Protein AF-A0A8S3AZP3-F1 (afdb_monomer_lite)

Sequence (80 aa):
RLGLFYMDQDLIGRNLDKAKTLVDEGGDWDRRNRMKVYQGLRAMSIRDFKSAAELFLDTVATFTSYELMDYQTFVTYTVI

InterPro domains:
  IPR019585 26S proteasome regulatory subunit Rpn7/COP9 signalosome complex subunit 1 [PTHR14145] (1-80)
  IPR045135 26S proteasome regulatory subunit Rpn7, N-terminal [PF10602] (1-80)

Radius of gyration: 12.09 Å; chains: 1; bounding box: 28×31×24 Å

Secondary structure (DSSP, 8-state):
-HHHHTT-HHHHHHHHHHHHHHHHHH--HHHHHHHHHHHHHHHHHTT-HHHHHHHHHHHHTT---TTTS-HHHHHHHHH-

Structure (mmCIF, N/CA/C/O backbone):
data_AF-A0A8S3AZP3-F1
#
_entry.id   AF-A0A8S3AZP3-F1
#
loop_
_atom_site.group_PDB
_atom_site.id
_atom_site.type_symbol
_atom_site.label_atom_id
_atom_site.label_alt_id
_atom_site.label_comp_id
_atom_site.label_asym_id
_atom_site.label_entity_id
_atom_site.label_seq_id
_atom_site.pdbx_PDB_ins_code
_atom_site.Cartn_x
_atom_site.Cartn_y
_atom_site.Cartn_z
_atom_site.occupancy
_atom_site.B_iso_or_equiv
_atom_site.auth_seq_id
_atom_site.auth_comp_id
_atom_site.auth_asym_id
_atom_site.auth_atom_id
_atom_site.pdbx_PDB_model_num
ATOM 1 N N . ARG A 1 1 ? -8.429 -3.610 -7.084 1.00 59.94 1 ARG A N 1
ATOM 2 C CA . ARG A 1 1 ? -9.292 -2.439 -7.387 1.00 59.94 1 ARG A CA 1
ATOM 3 C C . ARG A 1 1 ? -10.750 -2.672 -7.000 1.00 59.94 1 ARG A C 1
ATOM 5 O O . ARG A 1 1 ? -11.191 -2.013 -6.078 1.00 59.94 1 ARG A O 1
ATOM 12 N N . LEU A 1 2 ? -11.467 -3.634 -7.599 1.00 66.25 2 LEU A N 1
ATOM 13 C CA . LEU A 1 2 ? -12.879 -3.912 -7.260 1.00 66.25 2 LEU A CA 1
ATOM 14 C C . LEU A 1 2 ? -13.113 -4.205 -5.766 1.00 66.25 2 LEU A C 1
ATOM 16 O O . LEU A 1 2 ? -13.984 -3.594 -5.1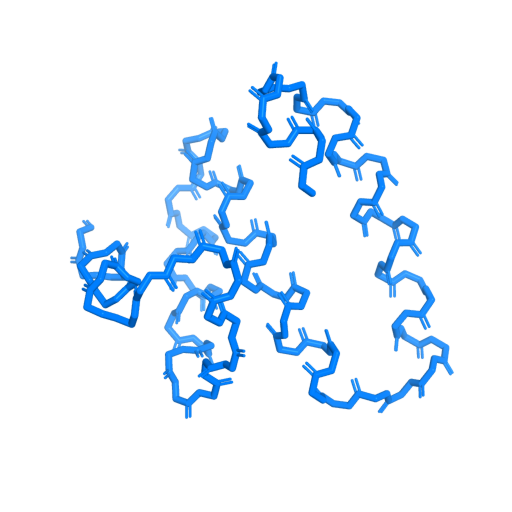67 1.00 66.25 2 LEU A O 1
ATOM 20 N N . GLY A 1 3 ? -12.284 -5.046 -5.136 1.00 63.50 3 GLY A N 1
ATOM 21 C CA . GLY A 1 3 ? -12.408 -5.316 -3.694 1.00 63.50 3 GLY A CA 1
ATOM 22 C C . GLY A 1 3 ? -12.199 -4.081 -2.806 1.00 63.50 3 GLY A C 1
ATOM 23 O O . GLY A 1 3 ? -12.917 -3.910 -1.834 1.00 63.50 3 GLY A O 1
ATOM 24 N N . LEU A 1 4 ? -11.275 -3.183 -3.179 1.00 65.12 4 LEU A N 1
ATOM 25 C CA . LEU A 1 4 ? -11.038 -1.911 -2.476 1.00 65.12 4 LEU A CA 1
ATOM 26 C C . LEU A 1 4 ? -12.216 -0.943 -2.639 1.00 65.12 4 LEU A C 1
ATOM 28 O O . LEU A 1 4 ? -12.559 -0.245 -1.695 1.00 65.12 4 LEU A O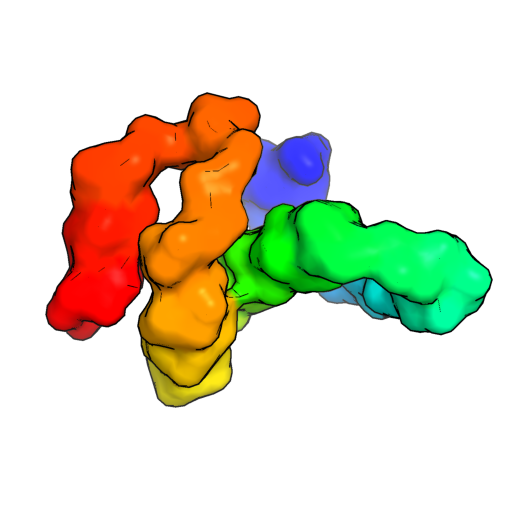 1
ATOM 32 N N . PHE A 1 5 ? -12.857 -0.935 -3.811 1.00 69.31 5 PHE A N 1
ATOM 33 C CA . PHE A 1 5 ? -14.024 -0.094 -4.082 1.00 69.31 5 PHE A CA 1
ATOM 34 C C . PHE A 1 5 ? -15.253 -0.517 -3.264 1.00 69.31 5 PHE A C 1
ATOM 36 O O . PHE A 1 5 ? -15.953 0.332 -2.726 1.00 69.31 5 PHE A O 1
ATOM 43 N N . TYR A 1 6 ? -15.481 -1.826 -3.120 1.00 74.12 6 TYR A N 1
ATOM 44 C CA . TYR A 1 6 ? -16.564 -2.372 -2.293 1.00 74.12 6 TYR A CA 1
ATOM 45 C C . TYR A 1 6 ? -16.179 -2.554 -0.813 1.00 74.12 6 TYR A C 1
ATOM 47 O O . TYR A 1 6 ? -16.987 -3.053 -0.037 1.00 74.12 6 TYR A O 1
ATOM 55 N N . MET A 1 7 ? -14.953 -2.175 -0.423 1.00 67.81 7 MET A N 1
ATOM 56 C CA . MET A 1 7 ? -14.353 -2.419 0.900 1.00 67.81 7 MET A CA 1
ATOM 57 C C . MET A 1 7 ? -14.480 -3.867 1.416 1.00 67.81 7 MET A C 1
ATOM 59 O O . MET A 1 7 ? -14.423 -4.109 2.622 1.00 67.81 7 MET A O 1
ATOM 63 N N . ASP A 1 8 ? -14.610 -4.845 0.520 1.00 78.62 8 ASP A N 1
ATOM 64 C CA . ASP A 1 8 ? -14.735 -6.254 0.886 1.00 78.62 8 ASP A CA 1
ATOM 65 C C . ASP A 1 8 ? -13.354 -6.820 1.254 1.00 78.62 8 ASP A C 1
ATOM 67 O O . ASP A 1 8 ? -12.543 -7.189 0.396 1.00 78.62 8 ASP A O 1
ATOM 71 N N . GLN A 1 9 ? -13.070 -6.852 2.556 1.00 71.12 9 GLN A N 1
ATOM 72 C CA . GLN A 1 9 ? -11.778 -7.266 3.106 1.00 71.12 9 GLN A CA 1
ATOM 73 C C . GLN A 1 9 ? -11.454 -8.743 2.844 1.00 71.12 9 GLN A C 1
ATOM 75 O O . GLN A 1 9 ? -10.274 -9.084 2.682 1.00 71.12 9 GLN A O 1
ATOM 80 N N . ASP A 1 10 ? -12.469 -9.605 2.754 1.00 76.25 10 ASP A N 1
ATOM 81 C CA . ASP A 1 10 ? -12.296 -11.034 2.484 1.00 76.25 10 ASP A CA 1
ATOM 82 C C . ASP A 1 10 ? -11.912 -11.267 1.023 1.00 76.25 10 ASP A C 1
ATOM 84 O O . ASP A 1 10 ? -10.988 -12.033 0.718 1.00 76.25 10 ASP A O 1
ATOM 88 N N . LEU A 1 11 ? -12.564 -10.550 0.106 1.00 77.94 11 LEU A N 1
ATOM 89 C CA . LEU A 1 11 ? -12.236 -10.601 -1.314 1.00 77.94 11 LEU A CA 1
ATOM 90 C C . LEU A 1 11 ? -10.832 -10.040 -1.589 1.00 77.94 11 LEU A C 1
ATOM 92 O O . LEU A 1 11 ? -10.082 -10.608 -2.388 1.00 77.94 11 LEU A O 1
ATOM 96 N N . ILE A 1 12 ? -10.456 -8.938 -0.927 1.00 80.19 12 ILE A N 1
ATOM 97 C CA . ILE A 1 12 ? -9.106 -8.366 -1.038 1.00 80.19 12 ILE A CA 1
ATOM 98 C C . ILE A 1 12 ? -8.075 -9.360 -0.493 1.00 80.19 12 ILE A C 1
ATOM 100 O O . ILE A 1 12 ? -7.077 -9.608 -1.165 1.00 80.19 12 ILE A O 1
ATOM 104 N N . GLY A 1 13 ? -8.316 -9.961 0.678 1.00 78.75 13 GLY A N 1
ATOM 105 C CA . GLY A 1 13 ? -7.400 -10.923 1.294 1.00 78.75 13 GLY A CA 1
ATOM 106 C C . GLY A 1 13 ? -7.123 -12.132 0.399 1.00 78.75 13 GLY A C 1
ATOM 107 O O . GLY A 1 13 ? -5.966 -12.427 0.108 1.00 78.75 13 GLY A O 1
ATOM 108 N N . ARG A 1 14 ? -8.175 -12.775 -0.123 1.00 83.00 14 ARG A N 1
ATOM 109 C CA . ARG A 1 14 ? -8.042 -13.945 -1.012 1.00 83.00 14 ARG A CA 1
ATOM 110 C C . ARG A 1 14 ? -7.314 -13.622 -2.313 1.00 83.00 14 ARG A C 1
ATOM 112 O O . ARG A 1 14 ? -6.518 -14.425 -2.793 1.00 83.00 14 ARG A O 1
ATOM 119 N N . ASN A 1 15 ? -7.597 -12.462 -2.903 1.00 82.38 15 ASN A N 1
ATOM 120 C CA . ASN A 1 15 ? -6.948 -12.052 -4.146 1.00 82.38 15 ASN A CA 1
ATOM 121 C C . ASN A 1 15 ? -5.499 -11.619 -3.921 1.00 82.38 15 ASN A C 1
ATOM 123 O O . ASN A 1 15 ? -4.660 -11.875 -4.781 1.00 82.38 15 ASN A O 1
ATOM 127 N N . LEU A 1 16 ? -5.192 -11.009 -2.772 1.00 82.12 16 LEU A N 1
ATOM 128 C CA . LEU A 1 16 ? -3.819 -10.691 -2.405 1.00 82.12 16 LEU A CA 1
ATOM 129 C C . LEU A 1 16 ? -2.997 -11.960 -2.186 1.00 82.12 16 LEU A C 1
ATOM 131 O O . LEU A 1 16 ? -1.873 -12.034 -2.659 1.00 82.12 16 LEU A O 1
ATOM 135 N N . ASP A 1 17 ? -3.541 -12.967 -1.512 1.00 84.12 17 ASP A N 1
ATOM 136 C CA . ASP A 1 17 ? -2.780 -14.190 -1.245 1.00 84.12 17 ASP A CA 1
ATOM 137 C C . ASP A 1 17 ? -2.433 -14.925 -2.551 1.00 84.12 17 ASP A C 1
ATOM 139 O O . ASP A 1 17 ? -1.276 -15.242 -2.814 1.00 84.12 17 ASP A O 1
ATOM 143 N N . LYS A 1 18 ? -3.408 -15.035 -3.465 1.00 84.12 18 LYS A N 1
ATOM 144 C CA . LYS A 1 18 ? -3.176 -15.552 -4.825 1.00 84.12 18 LYS A CA 1
ATOM 145 C C . LYS A 1 18 ? -2.150 -14.728 -5.603 1.00 84.12 18 LYS A C 1
ATOM 147 O O . LYS A 1 18 ? -1.279 -15.289 -6.264 1.00 84.12 18 LYS A O 1
ATOM 152 N N . ALA A 1 19 ? -2.254 -13.400 -5.549 1.00 82.12 19 ALA A N 1
ATOM 153 C CA . ALA A 1 19 ? -1.311 -12.519 -6.228 1.00 82.12 19 ALA A CA 1
ATOM 154 C C . ALA A 1 19 ? 0.101 -12.651 -5.646 1.00 82.12 19 ALA A C 1
ATOM 156 O O . ALA A 1 19 ? 1.066 -12.600 -6.400 1.00 82.12 19 ALA A O 1
ATOM 157 N N . LYS A 1 20 ? 0.233 -12.876 -4.335 1.00 82.69 20 LYS A N 1
ATOM 158 C CA . LYS A 1 20 ? 1.521 -13.095 -3.677 1.00 82.69 20 LYS A CA 1
ATOM 159 C C . LYS A 1 20 ? 2.197 -14.351 -4.219 1.00 82.69 20 LYS A C 1
ATOM 161 O O . LYS A 1 20 ? 3.348 -14.268 -4.629 1.00 82.69 20 LYS A O 1
ATOM 166 N N . THR A 1 21 ? 1.469 -15.465 -4.318 1.00 84.00 21 THR A N 1
ATOM 167 C CA . THR A 1 21 ? 1.995 -16.714 -4.895 1.00 84.00 21 THR A CA 1
ATOM 168 C C . THR A 1 21 ? 2.481 -16.517 -6.333 1.00 84.00 21 THR A C 1
ATOM 170 O O . THR A 1 21 ? 3.600 -16.896 -6.662 1.00 84.00 21 THR A O 1
ATOM 173 N N . LEU A 1 22 ? 1.685 -15.844 -7.170 1.00 81.44 22 LEU A N 1
ATOM 174 C CA . LEU A 1 22 ? 2.033 -15.583 -8.573 1.00 81.44 22 LEU A CA 1
ATOM 175 C C . LEU A 1 22 ? 3.235 -14.640 -8.726 1.00 81.44 22 LEU A C 1
ATOM 177 O O . LEU A 1 22 ? 4.019 -14.762 -9.665 1.00 81.44 22 LEU A O 1
ATOM 181 N N . VAL A 1 23 ? 3.375 -13.671 -7.822 1.00 82.00 23 VAL A N 1
ATOM 182 C CA . VAL A 1 23 ? 4.510 -12.742 -7.807 1.00 82.00 23 VAL A CA 1
ATOM 183 C C . VAL A 1 23 ? 5.783 -13.439 -7.319 1.00 82.00 23 VAL A C 1
ATOM 185 O O . VAL A 1 23 ? 6.864 -13.145 -7.830 1.00 82.00 23 VAL A O 1
ATOM 188 N N . ASP A 1 24 ? 5.669 -14.380 -6.381 1.00 80.38 24 ASP A N 1
ATOM 189 C CA . ASP A 1 24 ? 6.802 -15.181 -5.917 1.00 80.38 24 ASP A CA 1
ATOM 190 C C . ASP A 1 24 ? 7.291 -16.186 -6.967 1.00 80.38 24 ASP A C 1
ATOM 192 O O . ASP A 1 24 ? 8.500 -16.370 -7.092 1.00 80.38 24 ASP A O 1
ATOM 196 N N . GLU A 1 25 ? 6.394 -16.748 -7.782 1.00 82.06 25 GLU A N 1
ATOM 197 C CA . GLU A 1 25 ? 6.765 -17.554 -8.956 1.00 82.06 25 GLU A CA 1
ATOM 198 C C . GLU A 1 25 ? 7.336 -16.706 -10.103 1.00 82.06 25 GLU A C 1
ATOM 200 O O . GLU A 1 25 ? 8.246 -17.141 -10.807 1.00 82.06 25 GLU A O 1
ATOM 205 N N . GLY A 1 26 ? 6.814 -15.491 -10.303 1.00 76.56 26 GLY A N 1
ATOM 206 C CA . GLY A 1 26 ? 7.206 -14.616 -11.409 1.00 76.56 26 GLY A CA 1
ATOM 207 C C . GLY A 1 26 ? 8.521 -13.858 -11.201 1.00 76.56 26 GLY A C 1
ATOM 208 O O . GLY A 1 26 ? 9.086 -13.367 -12.175 1.00 76.56 26 GLY A O 1
ATOM 209 N N . GLY A 1 27 ? 8.999 -13.719 -9.959 1.00 77.56 27 GLY A N 1
ATOM 210 C CA . GLY A 1 27 ? 10.285 -13.083 -9.629 1.00 77.56 27 GLY A CA 1
ATOM 211 C C . GLY A 1 27 ? 10.414 -11.594 -9.994 1.00 77.56 27 GLY A C 1
ATOM 212 O O . GLY A 1 27 ? 11.484 -11.013 -9.824 1.00 77.56 27 GLY A O 1
ATOM 213 N N . ASP A 1 28 ? 9.344 -10.964 -10.483 1.00 81.56 28 ASP A N 1
ATOM 214 C CA . ASP A 1 28 ? 9.333 -9.575 -10.942 1.00 81.56 28 ASP A CA 1
ATOM 215 C C . ASP A 1 28 ? 9.354 -8.617 -9.739 1.00 81.56 28 ASP A C 1
ATOM 217 O O . ASP A 1 28 ? 8.393 -8.506 -8.965 1.00 81.56 28 ASP A O 1
ATOM 221 N N . TRP A 1 29 ? 10.490 -7.942 -9.565 1.00 81.50 29 TRP A N 1
ATOM 222 C CA . TRP A 1 29 ? 10.750 -7.063 -8.429 1.00 81.50 29 TRP A CA 1
ATOM 223 C C . TRP A 1 29 ? 9.803 -5.857 -8.387 1.00 81.50 29 TRP A C 1
ATOM 225 O O . TRP A 1 29 ? 9.324 -5.490 -7.312 1.00 81.50 29 TRP A O 1
ATOM 235 N N . ASP A 1 30 ? 9.453 -5.279 -9.539 1.00 78.56 30 ASP A N 1
ATOM 236 C CA . ASP A 1 30 ? 8.546 -4.128 -9.577 1.00 78.56 30 ASP A CA 1
ATOM 237 C C . ASP A 1 30 ? 7.114 -4.545 -9.197 1.00 78.56 30 ASP A C 1
ATOM 239 O O . ASP A 1 30 ? 6.436 -3.864 -8.423 1.00 78.56 30 ASP A O 1
ATOM 243 N N . ARG A 1 31 ? 6.677 -5.741 -9.618 1.00 79.62 31 ARG A N 1
ATOM 244 C CA . ARG A 1 31 ? 5.389 -6.307 -9.175 1.00 79.62 31 ARG A CA 1
ATOM 245 C C . ARG A 1 31 ? 5.362 -6.596 -7.676 1.00 79.62 31 ARG A C 1
ATOM 247 O O . ARG A 1 31 ? 4.318 -6.385 -7.059 1.00 79.62 31 ARG A O 1
ATOM 254 N N . ARG A 1 32 ? 6.481 -7.017 -7.071 1.00 81.81 32 ARG A N 1
ATOM 255 C CA . ARG A 1 32 ? 6.594 -7.167 -5.605 1.00 81.81 32 ARG A CA 1
ATOM 256 C C . ARG A 1 32 ? 6.390 -5.845 -4.874 1.00 81.81 32 ARG A C 1
ATOM 258 O O . ARG A 1 32 ? 5.638 -5.817 -3.902 1.00 81.81 32 ARG A O 1
ATOM 265 N N . ASN A 1 33 ? 6.994 -4.756 -5.343 1.00 81.94 33 ASN A N 1
ATOM 266 C CA . ASN A 1 33 ? 6.830 -3.451 -4.695 1.00 81.94 33 ASN A CA 1
ATOM 267 C C . ASN A 1 33 ? 5.396 -2.935 -4.806 1.00 81.94 33 ASN A C 1
ATOM 269 O O . ASN A 1 33 ? 4.814 -2.528 -3.800 1.00 81.94 33 ASN A O 1
ATOM 273 N N . ARG A 1 34 ? 4.767 -3.054 -5.981 1.00 81.81 34 ARG A N 1
ATOM 274 C CA . ARG A 1 34 ? 3.341 -2.716 -6.122 1.00 81.81 34 ARG A CA 1
ATOM 275 C C . ARG A 1 34 ? 2.472 -3.566 -5.198 1.00 81.81 34 ARG A C 1
ATOM 277 O O . ARG A 1 34 ? 1.571 -3.050 -4.544 1.00 81.81 34 ARG A O 1
ATOM 284 N N . MET A 1 35 ? 2.764 -4.860 -5.093 1.00 83.56 35 MET A N 1
ATOM 285 C CA . MET A 1 35 ? 2.033 -5.779 -4.224 1.00 83.56 35 MET A CA 1
ATOM 286 C C . MET A 1 35 ? 2.128 -5.398 -2.737 1.00 83.56 35 MET A C 1
ATOM 288 O O . MET A 1 35 ? 1.115 -5.421 -2.034 1.00 83.56 35 MET A O 1
ATOM 292 N N . LYS A 1 36 ? 3.313 -4.989 -2.269 1.00 84.69 36 LYS A N 1
ATOM 293 C CA . LYS A 1 36 ? 3.514 -4.476 -0.905 1.00 84.69 36 LYS A CA 1
ATOM 294 C C . LYS A 1 36 ? 2.641 -3.247 -0.619 1.00 8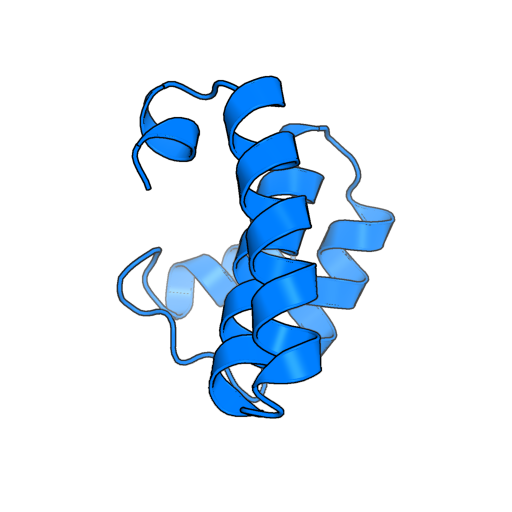4.69 36 LYS A C 1
ATOM 296 O O . LYS A 1 36 ? 2.015 -3.195 0.435 1.00 84.69 36 LYS A O 1
ATOM 301 N N . VAL A 1 37 ? 2.511 -2.314 -1.570 1.00 84.25 37 VAL A N 1
ATOM 302 C CA . VAL A 1 37 ? 1.624 -1.139 -1.438 1.00 84.25 37 VAL A CA 1
ATOM 303 C C . VAL A 1 37 ? 0.159 -1.559 -1.261 1.00 84.25 37 VAL A C 1
ATOM 305 O O . VAL A 1 37 ? -0.530 -1.051 -0.375 1.00 84.25 37 VAL A O 1
ATOM 308 N N . TYR A 1 38 ? -0.326 -2.523 -2.054 1.00 84.31 38 TYR A N 1
ATOM 309 C CA . TYR A 1 38 ? -1.692 -3.042 -1.897 1.00 84.31 38 TYR A CA 1
ATOM 310 C C . TYR A 1 38 ? -1.903 -3.738 -0.542 1.00 84.31 38 TYR A C 1
ATOM 312 O O . TYR A 1 38 ? -2.978 -3.612 0.050 1.00 84.31 38 TYR A O 1
ATOM 320 N N . GLN A 1 39 ? -0.896 -4.458 -0.036 1.00 84.00 39 GLN A N 1
ATOM 321 C CA . GLN A 1 39 ? -0.945 -5.051 1.302 1.00 84.00 39 GLN A CA 1
ATOM 322 C C . GLN A 1 39 ? -0.955 -3.991 2.405 1.00 84.00 39 GLN A C 1
ATOM 324 O O . GLN A 1 39 ? -1.764 -4.114 3.322 1.00 84.00 39 GLN A O 1
ATOM 329 N N . GLY A 1 40 ? -0.139 -2.939 2.293 1.00 86.00 40 GLY A N 1
ATOM 330 C CA . GLY A 1 40 ? -0.138 -1.811 3.228 1.00 86.00 40 GLY A CA 1
ATOM 331 C C . GLY A 1 40 ? -1.500 -1.114 3.288 1.00 86.00 40 GLY A C 1
ATOM 332 O O . GLY A 1 40 ? -2.030 -0.863 4.368 1.00 86.00 40 GLY A O 1
ATOM 333 N N . LEU A 1 41 ? -2.144 -0.907 2.134 1.00 83.06 41 LEU A N 1
ATOM 334 C CA . LEU A 1 41 ? -3.481 -0.308 2.066 1.00 83.06 41 LEU A CA 1
ATOM 335 C C . LEU A 1 41 ? -4.564 -1.191 2.708 1.00 83.06 41 LEU A C 1
ATOM 337 O O . LEU A 1 41 ? -5.476 -0.697 3.378 1.00 83.06 41 LEU A O 1
ATOM 341 N N . ARG A 1 42 ? -4.461 -2.515 2.542 1.00 83.38 42 ARG A N 1
ATOM 342 C CA . ARG A 1 42 ? -5.326 -3.460 3.260 1.00 83.38 42 ARG A CA 1
ATOM 343 C C . ARG A 1 42 ? -5.056 -3.423 4.763 1.00 83.38 42 ARG A C 1
ATOM 345 O O . ARG A 1 42 ? -6.015 -3.390 5.525 1.00 83.38 42 ARG A O 1
ATOM 352 N N . ALA A 1 43 ? -3.791 -3.425 5.184 1.00 84.19 43 ALA A N 1
ATOM 353 C CA . ALA A 1 43 ? -3.395 -3.354 6.592 1.00 84.19 43 ALA A CA 1
ATOM 354 C C . ALA A 1 43 ? -3.976 -2.097 7.267 1.00 84.19 43 ALA A C 1
ATOM 356 O O . ALA A 1 43 ? -4.586 -2.187 8.331 1.00 84.19 43 ALA A O 1
ATOM 357 N N . MET A 1 44 ? -3.937 -0.957 6.571 1.00 82.19 44 MET A N 1
ATOM 358 C CA . MET A 1 44 ? -4.611 0.271 6.998 1.00 82.19 44 MET A CA 1
ATOM 359 C C . MET A 1 44 ? -6.136 0.090 7.128 1.00 82.19 44 MET A C 1
ATOM 361 O O . MET A 1 44 ? -6.731 0.547 8.103 1.00 82.19 44 MET A O 1
ATOM 365 N N . SER A 1 45 ? -6.777 -0.633 6.201 1.00 81.12 45 SER A N 1
ATOM 366 C CA . SER A 1 45 ? -8.226 -0.905 6.245 1.00 81.12 45 SER A CA 1
ATOM 367 C C . SER A 1 45 ? -8.648 -1.778 7.437 1.00 81.12 45 SER A C 1
ATOM 369 O O . SER A 1 45 ? -9.731 -1.584 7.986 1.00 81.12 45 SER A O 1
ATOM 371 N N . ILE A 1 46 ? -7.797 -2.715 7.867 1.00 83.06 46 ILE A N 1
ATOM 372 C CA . ILE A 1 46 ? -8.025 -3.573 9.048 1.00 83.06 46 ILE A CA 1
ATOM 373 C C . ILE A 1 46 ? -7.508 -2.950 10.359 1.00 83.06 46 ILE A C 1
ATOM 375 O O . ILE A 1 46 ? -7.534 -3.613 11.393 1.00 83.06 46 ILE A O 1
ATOM 379 N N . ARG A 1 47 ? -7.074 -1.678 10.330 1.00 82.25 47 ARG A N 1
ATOM 380 C CA . ARG A 1 47 ? -6.490 -0.927 11.460 1.00 82.25 47 ARG A CA 1
ATOM 381 C C . ARG A 1 47 ? -5.182 -1.513 12.017 1.00 82.25 47 ARG A C 1
ATOM 383 O O . ARG A 1 47 ? -4.841 -1.260 13.171 1.00 82.25 47 ARG A O 1
ATOM 390 N N . ASP A 1 48 ? -4.431 -2.255 11.206 1.00 85.38 48 ASP A N 1
ATOM 391 C CA . ASP A 1 48 ? -3.077 -2.706 11.540 1.00 85.38 48 ASP A CA 1
ATOM 392 C C . ASP A 1 48 ? -2.042 -1.693 11.035 1.00 85.38 48 ASP A C 1
ATOM 394 O O . ASP A 1 48 ? -1.467 -1.814 9.951 1.00 85.38 48 ASP A O 1
ATOM 398 N N . PHE A 1 49 ? -1.836 -0.647 11.833 1.00 82.88 49 PHE A N 1
ATOM 399 C CA . PHE A 1 49 ? -0.929 0.447 11.488 1.00 82.88 49 PHE A CA 1
ATOM 400 C C . PHE A 1 49 ? 0.542 0.046 11.556 1.00 82.88 49 PHE A C 1
ATOM 402 O O . PHE A 1 49 ? 1.358 0.612 10.835 1.00 82.88 49 PHE A O 1
ATOM 409 N N . LYS A 1 50 ? 0.893 -0.946 12.383 1.00 86.12 50 LYS A N 1
ATOM 410 C CA . LYS A 1 50 ? 2.287 -1.359 12.555 1.00 86.12 50 LYS A CA 1
ATOM 411 C C . LYS A 1 50 ? 2.813 -1.998 11.275 1.00 86.12 50 LYS A C 1
ATOM 413 O O . LYS A 1 50 ? 3.829 -1.563 10.741 1.00 86.12 50 LYS A O 1
ATOM 418 N N . SER A 1 51 ? 2.085 -2.985 10.755 1.00 85.56 51 SER A N 1
ATOM 419 C CA . SER A 1 51 ? 2.459 -3.625 9.496 1.00 85.56 51 SER A CA 1
ATOM 420 C C . SER A 1 51 ? 2.274 -2.695 8.297 1.00 85.56 51 SER A C 1
ATOM 422 O O . SER A 1 51 ? 3.070 -2.753 7.363 1.00 85.56 51 SER A O 1
ATOM 424 N N . ALA A 1 52 ? 1.275 -1.805 8.318 1.00 85.62 52 ALA A N 1
ATOM 425 C CA . ALA A 1 52 ? 1.107 -0.807 7.263 1.00 85.62 52 ALA A CA 1
ATOM 426 C C . ALA A 1 52 ? 2.311 0.147 7.174 1.00 85.62 52 ALA A C 1
ATOM 428 O O . ALA A 1 52 ? 2.832 0.349 6.080 1.00 85.62 52 ALA A O 1
ATOM 429 N N . ALA A 1 53 ? 2.787 0.679 8.305 1.00 85.25 53 ALA A N 1
ATOM 430 C CA . ALA A 1 53 ? 3.914 1.609 8.349 1.00 85.25 53 ALA A CA 1
ATOM 431 C C . ALA A 1 53 ? 5.212 0.975 7.830 1.00 85.25 53 ALA A C 1
ATOM 433 O O . ALA A 1 53 ? 5.892 1.577 7.003 1.00 85.25 53 ALA A O 1
ATOM 434 N N . GLU A 1 54 ? 5.527 -0.257 8.247 1.00 87.56 54 GLU A N 1
ATOM 435 C CA . GLU A 1 54 ? 6.700 -0.989 7.745 1.00 87.56 54 GLU A CA 1
ATOM 436 C C . GLU A 1 54 ? 6.628 -1.191 6.222 1.00 87.56 54 GLU A C 1
ATOM 438 O O . GLU A 1 54 ? 7.591 -0.913 5.508 1.00 87.56 54 GLU A O 1
ATOM 443 N N . LEU A 1 55 ? 5.467 -1.610 5.702 1.00 86.62 55 LEU A N 1
ATOM 444 C CA . LEU A 1 55 ? 5.266 -1.833 4.268 1.00 86.62 55 LEU A CA 1
ATOM 445 C C . LEU A 1 55 ? 5.317 -0.535 3.450 1.00 86.62 55 LEU A C 1
ATOM 447 O O . LEU A 1 55 ? 5.850 -0.537 2.337 1.00 86.62 55 LEU 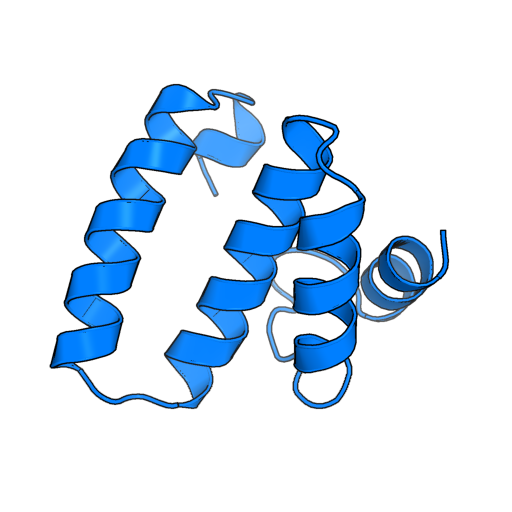A O 1
ATOM 451 N N . PHE A 1 56 ? 4.768 0.564 3.970 1.00 83.50 56 PHE A N 1
ATOM 452 C CA . PHE A 1 56 ? 4.793 1.861 3.296 1.00 83.50 56 PHE A CA 1
ATOM 453 C C . PHE A 1 56 ? 6.178 2.502 3.312 1.00 83.50 56 PHE A C 1
ATOM 455 O O . PHE A 1 56 ? 6.610 3.014 2.281 1.00 83.50 56 PHE A O 1
ATOM 462 N N . LEU A 1 57 ? 6.915 2.402 4.419 1.00 83.81 57 LEU A N 1
ATOM 463 C CA . LEU A 1 57 ? 8.286 2.903 4.510 1.00 83.81 57 LEU A CA 1
ATOM 464 C C . LEU A 1 57 ? 9.207 2.208 3.493 1.00 83.81 57 LEU A C 1
ATOM 466 O O . LEU A 1 57 ? 9.952 2.871 2.774 1.00 83.81 57 LEU A O 1
ATOM 470 N N . ASP A 1 58 ? 9.089 0.883 3.376 1.00 83.44 58 ASP A N 1
ATOM 471 C CA . ASP A 1 58 ? 9.833 0.069 2.405 1.00 83.44 58 ASP A CA 1
ATOM 472 C C . ASP A 1 58 ? 9.515 0.438 0.946 1.00 83.44 58 ASP A C 1
ATOM 474 O O . ASP A 1 58 ? 10.363 0.325 0.058 1.00 83.44 58 ASP A O 1
ATOM 478 N N . THR A 1 59 ? 8.271 0.840 0.677 1.00 82.50 59 THR A N 1
ATOM 479 C CA . THR A 1 59 ? 7.777 1.093 -0.686 1.00 82.50 59 THR A CA 1
ATOM 480 C C . THR A 1 59 ? 7.793 2.565 -1.087 1.00 82.50 59 THR A C 1
ATOM 482 O O . THR A 1 59 ? 7.696 2.854 -2.278 1.00 82.50 59 THR A O 1
ATOM 485 N N . VAL A 1 60 ? 8.017 3.495 -0.151 1.00 80.50 60 VAL A N 1
ATOM 486 C CA . VAL A 1 60 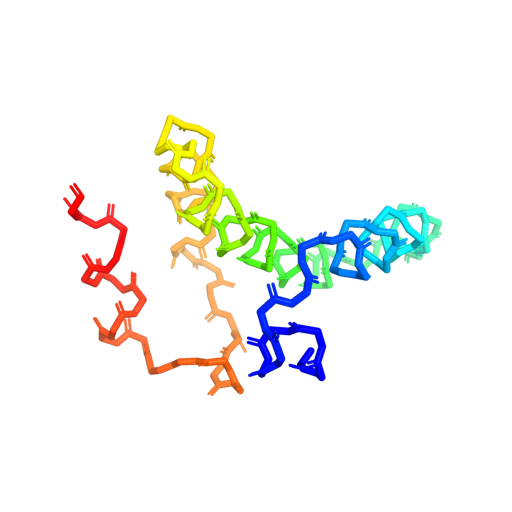? 8.149 4.942 -0.411 1.00 80.50 60 VAL A CA 1
ATOM 487 C C . VAL A 1 60 ? 9.229 5.258 -1.435 1.00 80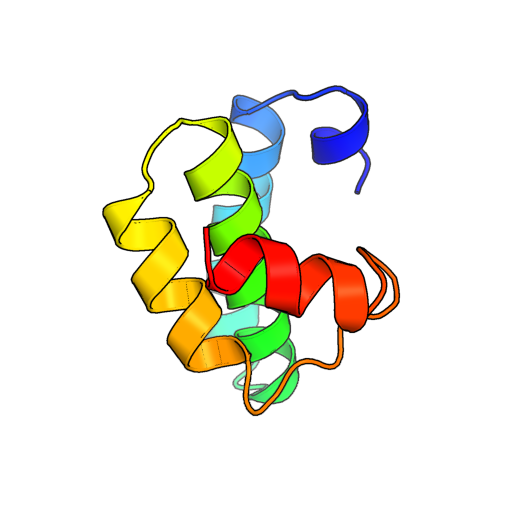.50 60 VAL A C 1
ATOM 489 O O . VAL A 1 60 ? 9.000 6.059 -2.338 1.00 80.50 60 VAL A O 1
ATOM 492 N N . ALA A 1 61 ? 10.378 4.587 -1.355 1.00 73.38 61 ALA A N 1
ATOM 493 C CA . ALA A 1 61 ? 11.496 4.840 -2.260 1.00 73.38 61 ALA A CA 1
ATOM 494 C C . ALA A 1 61 ? 11.248 4.337 -3.695 1.00 73.38 61 ALA A C 1
ATOM 496 O O . ALA A 1 61 ? 11.980 4.697 -4.612 1.00 73.38 61 ALA A O 1
ATOM 497 N N . THR A 1 62 ? 10.251 3.471 -3.892 1.00 75.50 62 THR A N 1
ATOM 498 C CA . THR A 1 62 ? 10.045 2.702 -5.131 1.00 75.50 62 THR A CA 1
ATOM 499 C C . THR A 1 62 ? 8.585 2.721 -5.582 1.00 75.50 62 THR A C 1
ATOM 501 O O . THR A 1 62 ? 8.112 1.815 -6.271 1.00 75.50 62 THR A O 1
ATOM 504 N N . PHE A 1 63 ? 7.845 3.757 -5.186 1.00 72.88 63 PHE A N 1
ATOM 505 C CA . PHE A 1 63 ? 6.426 3.868 -5.478 1.00 72.88 63 PHE A CA 1
ATOM 506 C C . PHE A 1 63 ? 6.184 4.148 -6.967 1.00 72.88 63 PHE A C 1
ATOM 508 O O . PHE A 1 63 ? 6.466 5.233 -7.469 1.00 72.88 63 PHE A O 1
ATOM 515 N N . THR A 1 64 ? 5.605 3.173 -7.665 1.00 71.25 64 THR A N 1
ATOM 516 C CA . THR A 1 64 ? 5.215 3.275 -9.085 1.00 71.25 64 THR A CA 1
ATOM 517 C C . THR A 1 64 ? 3.700 3.139 -9.299 1.00 71.25 64 THR A C 1
ATOM 519 O O . THR A 1 64 ? 3.220 3.062 -10.429 1.00 71.25 64 THR A O 1
ATOM 522 N N . SER A 1 65 ? 2.908 3.111 -8.220 1.00 66.88 65 SER A N 1
ATOM 523 C CA . SER A 1 65 ? 1.471 2.788 -8.250 1.00 66.88 65 SER A CA 1
ATOM 524 C C . SER A 1 65 ? 0.556 4.019 -8.330 1.00 66.88 65 SER A C 1
ATOM 526 O O . SER A 1 65 ? -0.374 4.156 -7.536 1.00 66.88 65 SER A O 1
ATOM 528 N N . TYR A 1 66 ? 0.759 4.878 -9.333 1.00 69.75 66 TYR A N 1
ATOM 529 C CA . TYR A 1 66 ? -0.074 6.073 -9.588 1.00 69.75 66 TYR A CA 1
ATOM 530 C C . TYR A 1 66 ? -1.557 5.768 -9.868 1.00 69.75 66 TYR A C 1
ATOM 532 O O . TYR A 1 66 ? -2.402 6.655 -9.878 1.00 69.75 66 TYR A O 1
ATOM 540 N N . GLU A 1 67 ? -1.891 4.502 -10.106 1.00 70.31 67 GLU A N 1
ATOM 541 C CA . GLU A 1 67 ? -3.257 4.053 -10.372 1.00 70.31 67 GLU A CA 1
ATOM 542 C C . GLU A 1 67 ? -4.129 3.941 -9.109 1.00 70.31 67 GLU A C 1
ATOM 544 O O . GLU A 1 67 ? -5.346 3.786 -9.210 1.00 70.31 67 GLU A O 1
ATOM 549 N N . LEU A 1 68 ? -3.505 3.927 -7.928 1.00 68.81 68 LEU A N 1
ATOM 550 C CA . LEU A 1 68 ? -4.170 3.798 -6.628 1.00 68.81 68 LEU A CA 1
ATOM 551 C C . LEU A 1 68 ? -4.395 5.154 -5.969 1.00 68.81 68 LEU A C 1
ATOM 553 O O . LEU A 1 68 ? -5.465 5.403 -5.421 1.00 68.81 68 LEU A O 1
ATOM 557 N N . MET A 1 69 ? -3.361 5.987 -5.977 1.00 72.56 69 MET A N 1
ATOM 558 C CA . MET A 1 69 ? -3.345 7.290 -5.331 1.00 72.56 69 MET A CA 1
ATOM 559 C C . MET A 1 69 ? -2.197 8.126 -5.883 1.00 72.56 69 MET A C 1
ATOM 561 O O . MET A 1 69 ? -1.226 7.585 -6.421 1.00 72.56 69 MET A O 1
ATOM 565 N N . ASP A 1 70 ? -2.309 9.440 -5.720 1.00 80.62 70 ASP A N 1
ATOM 566 C CA . ASP A 1 70 ? -1.212 10.342 -6.031 1.00 80.62 70 ASP A CA 1
ATOM 567 C C . ASP A 1 70 ? -0.068 10.170 -5.020 1.00 80.62 70 ASP A C 1
ATOM 569 O O . ASP A 1 70 ? -0.283 9.808 -3.857 1.00 80.62 70 ASP A O 1
ATOM 573 N N . TYR A 1 71 ? 1.159 10.447 -5.457 1.00 77.69 71 TYR A N 1
ATOM 574 C CA . TYR A 1 71 ? 2.355 10.302 -4.630 1.00 77.69 71 TYR A CA 1
ATOM 575 C C . TYR A 1 71 ? 2.273 11.174 -3.372 1.00 77.69 71 TYR A C 1
ATOM 577 O O . TYR A 1 71 ? 2.645 10.738 -2.285 1.00 77.69 71 TYR A O 1
ATOM 585 N N . GLN A 1 72 ? 1.702 12.378 -3.482 1.00 79.44 72 GLN A N 1
ATOM 586 C CA . GLN A 1 72 ? 1.505 13.261 -2.334 1.00 79.44 72 GLN A CA 1
ATOM 587 C C . GLN A 1 72 ? 0.578 12.633 -1.279 1.00 79.44 72 GLN A C 1
ATOM 589 O O . GLN A 1 72 ? 0.851 12.701 -0.077 1.00 79.44 72 GLN A O 1
ATOM 594 N N . THR A 1 73 ? -0.497 11.972 -1.716 1.00 79.38 73 THR A N 1
ATOM 595 C CA . THR A 1 73 ? -1.425 11.268 -0.824 1.00 79.38 73 THR A CA 1
ATOM 596 C C . THR A 1 73 ? -0.758 10.050 -0.185 1.00 79.38 73 THR A C 1
ATOM 598 O O . THR A 1 73 ? -0.915 9.822 1.012 1.00 79.38 73 THR A O 1
ATOM 601 N N . PHE A 1 74 ? 0.050 9.312 -0.948 1.00 80.06 74 PHE A N 1
ATOM 602 C CA . PHE A 1 74 ? 0.809 8.167 -0.447 1.00 80.06 74 PHE A CA 1
ATOM 603 C C . PHE A 1 74 ? 1.819 8.558 0.643 1.00 80.06 74 PHE A C 1
ATOM 605 O O . PHE A 1 74 ? 1.862 7.938 1.706 1.00 80.06 74 PHE A O 1
ATOM 612 N N . VAL A 1 75 ? 2.585 9.630 0.419 1.00 79.75 75 VAL A N 1
ATOM 613 C CA . VAL A 1 75 ? 3.518 10.170 1.420 1.00 79.75 75 VAL A CA 1
ATOM 614 C C . VAL A 1 75 ? 2.765 10.611 2.675 1.00 79.75 75 VAL A C 1
ATOM 616 O O . VAL A 1 75 ? 3.192 10.296 3.781 1.00 79.75 75 VAL A O 1
ATOM 619 N N . THR A 1 76 ? 1.607 11.260 2.520 1.00 81.56 76 THR A N 1
ATOM 620 C CA . THR A 1 76 ? 0.764 11.653 3.661 1.00 81.56 76 THR A CA 1
ATOM 621 C C . THR A 1 76 ? 0.343 10.437 4.493 1.00 81.56 76 THR A C 1
ATOM 623 O O . THR A 1 76 ? 0.472 10.463 5.711 1.00 81.56 76 THR A O 1
ATOM 626 N N . TYR A 1 77 ? -0.078 9.342 3.854 1.00 79.62 77 TYR A N 1
ATOM 627 C CA . TYR A 1 77 ? -0.444 8.098 4.543 1.00 79.62 77 TYR A CA 1
ATOM 628 C C . TYR A 1 77 ? 0.727 7.337 5.164 1.00 79.62 77 TYR A C 1
ATOM 630 O O . TYR A 1 77 ? 0.507 6.517 6.047 1.00 79.62 77 TYR A O 1
ATOM 638 N N . THR A 1 78 ? 1.951 7.581 4.700 1.00 79.19 78 THR A N 1
ATOM 639 C CA . THR A 1 78 ? 3.154 6.955 5.266 1.00 79.19 78 THR A CA 1
ATOM 640 C C . THR A 1 78 ? 3.623 7.672 6.535 1.00 79.19 78 THR A C 1
ATOM 642 O O . THR A 1 78 ? 4.279 7.067 7.377 1.00 79.19 78 THR A O 1
ATOM 645 N N . VAL A 1 79 ? 3.323 8.968 6.660 1.00 78.56 79 VAL A N 1
ATOM 646 C CA . VAL A 1 79 ? 3.773 9.820 7.774 1.00 78.56 79 VAL A CA 1
ATOM 647 C C . VAL A 1 79 ? 2.800 9.811 8.962 1.00 78.56 79 VAL A C 1
ATOM 649 O O . VAL A 1 79 ? 3.235 10.056 10.086 1.00 78.56 79 VAL A O 1
ATOM 652 N N . ILE A 1 80 ? 1.508 9.570 8.714 1.00 70.56 80 ILE A N 1
ATOM 653 C CA . ILE A 1 80 ? 0.443 9.508 9.735 1.00 70.56 80 ILE A CA 1
ATOM 654 C C . ILE A 1 80 ? 0.505 8.187 10.503 1.00 70.56 80 ILE A C 1
ATOM 656 O O . ILE A 1 80 ? 0.407 8.248 11.749 1.00 70.56 80 ILE A O 1
#

Foldseek 3Di:
DVCVVVVPLVVLVVVLVVQVVVCVVVVDPLSVLVSLQSVLVSCVSVVNNVSNLVSLVVNLVPDPPVVVDDNVVSVVSNVD

Organism: NCBI:txid392030

pLDDT: mean 79.16, std 6.01, range [59.94, 87.56]